Protein AF-A0A8T0ANZ4-F1 (afdb_monomer_lite)

Secondary structure (DSSP, 8-state):
-PPPHHHH---SS--HHHHHHHHHHHHHHHHHHHHHHHHHHHHHHHHHHHHHTTS-SSSHHHHHHHHHHHHHHHHGGGS-HHHHHHHHHHHHHHHT-----------------------------------------------PPPPP---PPPPPP-PPPP-

Structure (mmCIF, N/CA/C/O backbone):
data_AF-A0A8T0ANZ4-F1
#
_entry.id   AF-A0A8T0ANZ4-F1
#
loop_
_atom_site.group_PDB
_atom_site.id
_atom_site.type_symbol
_atom_site.label_atom_id
_atom_site.label_alt_id
_atom_site.label_comp_id
_atom_site.label_asym_id
_atom_site.label_entity_id
_atom_site.label_seq_id
_atom_site.pdbx_PDB_ins_code
_atom_site.Cartn_x
_atom_site.Cartn_y
_atom_site.Cartn_z
_atom_site.occupancy
_atom_site.B_iso_or_equiv
_atom_site.auth_seq_id
_atom_site.auth_comp_id
_atom_site.auth_asym_id
_atom_site.auth_atom_id
_atom_site.pdbx_PDB_model_num
ATOM 1 N N . MET A 1 1 ? -21.384 3.398 6.173 1.00 37.72 1 MET A N 1
ATOM 2 C CA . MET A 1 1 ? -20.798 3.534 7.520 1.00 37.72 1 MET A CA 1
ATOM 3 C C . MET A 1 1 ? -20.382 2.148 7.945 1.00 37.72 1 MET A C 1
ATOM 5 O O . MET A 1 1 ? -21.236 1.267 7.969 1.00 37.72 1 MET A O 1
ATOM 9 N N . GLU A 1 2 ? -19.093 1.937 8.172 1.00 50.81 2 GLU A N 1
ATOM 10 C CA . GLU A 1 2 ? -18.605 0.707 8.796 1.00 50.81 2 GLU A CA 1
ATOM 11 C C . GLU A 1 2 ? -19.000 0.753 10.274 1.00 50.81 2 GLU A C 1
ATOM 13 O O . GLU A 1 2 ? -18.859 1.796 10.911 1.00 50.81 2 GLU A O 1
ATOM 18 N N . LYS A 1 3 ? -19.574 -0.337 10.789 1.00 59.75 3 LYS A N 1
ATOM 19 C CA . LYS A 1 3 ? -19.969 -0.433 12.198 1.00 59.75 3 LYS A CA 1
ATOM 20 C C . LYS A 1 3 ? -18.746 -0.847 13.001 1.00 59.75 3 LYS A C 1
ATOM 22 O O . LYS A 1 3 ? -18.138 -1.867 12.678 1.00 59.75 3 LYS A O 1
ATOM 27 N N . ASN A 1 4 ? -18.405 -0.105 14.049 1.00 74.12 4 ASN A N 1
ATOM 28 C CA . ASN A 1 4 ? -17.348 -0.539 14.962 1.00 74.12 4 ASN A CA 1
ATOM 29 C C . ASN A 1 4 ? -17.764 -1.843 15.665 1.00 74.12 4 ASN A C 1
ATOM 31 O O . ASN A 1 4 ? -18.946 -2.047 15.947 1.00 74.12 4 ASN A O 1
ATOM 35 N N . LEU A 1 5 ? -16.811 -2.715 16.016 1.00 78.38 5 LEU A N 1
ATOM 36 C CA . LEU A 1 5 ? -17.111 -3.950 16.766 1.00 78.38 5 LEU A CA 1
ATOM 37 C C . LEU A 1 5 ? -17.864 -3.663 18.082 1.00 78.38 5 LEU A C 1
ATOM 39 O O . LEU A 1 5 ? -18.748 -4.426 18.467 1.00 78.38 5 LEU A O 1
ATOM 43 N N . SER A 1 6 ? -17.594 -2.514 18.708 1.00 82.50 6 SER A N 1
ATOM 44 C CA . SER A 1 6 ? -18.303 -2.001 19.888 1.00 82.50 6 SER A CA 1
ATOM 45 C C . SER A 1 6 ? -19.763 -1.588 19.652 1.00 82.50 6 SER A C 1
ATOM 47 O O . SER A 1 6 ? -20.531 -1.515 20.605 1.00 82.50 6 SER A O 1
ATOM 49 N N . GLU A 1 7 ? -20.179 -1.335 18.410 1.00 86.44 7 GLU A N 1
ATOM 50 C CA . GLU A 1 7 ? -21.578 -1.045 18.051 1.00 86.44 7 GLU A CA 1
ATOM 51 C C . GLU A 1 7 ? -22.372 -2.322 17.735 1.00 86.44 7 GLU A C 1
ATOM 53 O O . GLU A 1 7 ? -23.601 -2.351 17.876 1.00 86.44 7 GLU A O 1
ATOM 58 N N . VAL A 1 8 ? -21.670 -3.367 17.283 1.00 87.75 8 VAL A N 1
ATOM 59 C CA . VAL A 1 8 ? -22.238 -4.668 16.902 1.00 87.75 8 VAL A CA 1
ATOM 60 C C . VAL A 1 8 ? -22.427 -5.566 18.126 1.00 87.75 8 VAL A C 1
ATOM 62 O O . VAL A 1 8 ? -23.469 -6.205 18.258 1.00 87.75 8 VAL A O 1
ATOM 65 N N . ILE A 1 9 ? -21.449 -5.602 19.036 1.00 86.31 9 ILE A N 1
ATOM 66 C CA . ILE A 1 9 ? -21.475 -6.464 20.222 1.00 86.31 9 ILE A CA 1
ATOM 67 C C . ILE A 1 9 ? -22.239 -5.763 21.350 1.00 86.31 9 ILE A C 1
ATOM 69 O O . ILE A 1 9 ? -21.735 -4.837 21.980 1.00 86.31 9 ILE A O 1
ATOM 73 N N . LYS A 1 10 ? -23.457 -6.237 21.634 1.00 89.50 10 LYS A N 1
ATOM 74 C CA . LYS A 1 10 ? -24.305 -5.739 22.727 1.00 89.50 10 LYS A CA 1
ATOM 75 C C . LYS A 1 10 ? -24.510 -6.833 23.782 1.00 89.50 10 LYS A C 1
ATOM 77 O O . LYS A 1 10 ? -25.234 -7.788 23.505 1.00 89.50 10 LYS A O 1
ATOM 82 N N . PRO A 1 11 ? -23.889 -6.729 24.973 1.00 90.06 11 PRO A N 1
ATOM 83 C CA . PRO A 1 11 ? -24.121 -7.671 26.065 1.00 90.06 11 PRO A CA 1
ATOM 84 C C . PRO A 1 11 ? -25.585 -7.661 26.515 1.00 90.06 11 PRO A C 1
ATOM 86 O O . PRO A 1 11 ? -26.196 -6.597 26.591 1.00 90.06 11 PRO A O 1
ATOM 89 N N . ALA A 1 12 ? -26.118 -8.825 26.898 1.00 93.19 12 ALA A N 1
ATOM 90 C CA . ALA A 1 12 ? -27.456 -8.925 27.492 1.00 93.19 12 ALA A CA 1
ATOM 91 C C . ALA A 1 12 ? -27.574 -8.148 28.821 1.00 93.19 12 ALA A C 1
ATOM 93 O O . ALA A 1 12 ? -28.638 -7.629 29.144 1.00 93.19 12 ALA A O 1
ATOM 94 N N . LEU A 1 13 ? -26.466 -8.038 29.564 1.00 92.31 13 LEU A N 1
ATOM 95 C CA . LEU A 1 13 ? -26.329 -7.217 30.766 1.00 92.31 13 LEU A CA 1
ATOM 96 C C . LEU A 1 13 ? -25.147 -6.247 30.579 1.00 92.31 13 LEU A C 1
ATOM 98 O O . LEU A 1 13 ? -24.001 -6.618 30.853 1.00 92.31 13 LEU A O 1
ATOM 102 N N . PRO A 1 14 ? -25.380 -5.026 30.062 1.00 89.81 14 PRO A N 1
ATOM 103 C CA . PRO A 1 14 ? -24.318 -4.045 29.884 1.00 89.81 14 PRO A CA 1
ATOM 104 C C . PRO A 1 14 ? -23.814 -3.552 31.245 1.00 89.81 14 PRO A C 1
ATOM 106 O O . PRO A 1 14 ? -24.591 -3.131 32.098 1.00 89.81 14 PRO A O 1
ATOM 109 N N . ASN A 1 15 ? -22.496 -3.571 31.434 1.00 95.19 15 ASN A N 1
ATOM 110 C CA . ASN A 1 15 ? -21.827 -2.946 32.573 1.00 95.19 15 ASN A CA 1
ATOM 111 C C . ASN A 1 15 ? -20.559 -2.204 32.093 1.00 95.19 15 ASN A C 1
ATOM 113 O O . ASN A 1 15 ? -20.014 -2.569 31.043 1.00 95.19 15 ASN A O 1
ATOM 117 N N . PRO A 1 16 ? -20.068 -1.190 32.836 1.00 94.06 16 PRO A N 1
ATOM 118 C CA . PRO A 1 16 ? -18.950 -0.355 32.388 1.00 94.06 16 PRO A CA 1
ATOM 119 C C . PRO A 1 16 ? -17.658 -1.137 32.117 1.00 94.06 16 PRO A C 1
ATOM 121 O O . PRO A 1 16 ? -16.953 -0.844 31.154 1.00 94.06 16 PRO A O 1
ATOM 124 N N . THR A 1 17 ? -17.366 -2.167 32.917 1.00 94.25 17 THR A N 1
ATOM 125 C CA . THR A 1 17 ? -16.165 -3.003 32.767 1.00 94.25 17 THR A CA 1
ATOM 126 C C . THR A 1 17 ? -16.208 -3.811 31.470 1.00 94.25 17 THR A C 1
ATOM 128 O O . THR A 1 17 ? -15.255 -3.793 30.693 1.00 94.25 17 THR A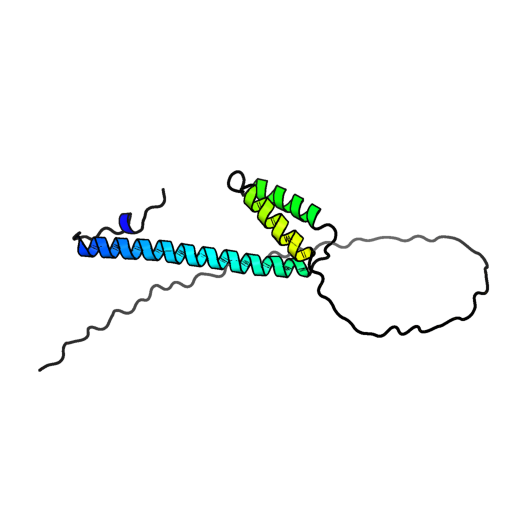 O 1
ATOM 131 N N . THR A 1 18 ? -17.330 -4.477 31.182 1.00 92.31 18 THR A N 1
ATOM 132 C CA . THR A 1 18 ? -17.528 -5.221 29.930 1.00 92.31 18 THR A CA 1
ATOM 133 C C . THR A 1 18 ? -17.523 -4.293 28.716 1.00 92.31 18 THR A C 1
ATOM 135 O O . THR A 1 18 ? -16.954 -4.655 27.688 1.00 92.31 18 THR A O 1
ATOM 138 N N . GLN A 1 19 ? -18.080 -3.082 28.824 1.00 91.88 19 GLN A N 1
ATOM 139 C CA . GLN A 1 19 ? -18.010 -2.097 27.743 1.00 91.88 19 GLN A CA 1
ATOM 140 C C . GLN A 1 19 ? -16.563 -1.654 27.465 1.00 91.88 19 GLN A C 1
ATOM 142 O O . GLN A 1 19 ? -16.137 -1.670 26.311 1.00 91.88 19 GLN A O 1
ATOM 147 N N . ALA A 1 20 ? -15.776 -1.351 28.503 1.00 91.69 20 ALA A N 1
ATOM 148 C CA . ALA A 1 20 ? -14.363 -0.999 28.354 1.00 91.69 20 ALA A CA 1
ATOM 149 C C . ALA A 1 20 ? -13.533 -2.131 27.712 1.00 91.69 20 ALA A C 1
ATOM 151 O O . ALA A 1 20 ? -12.675 -1.864 26.869 1.00 91.69 20 ALA A O 1
ATOM 152 N N . LEU A 1 21 ? -13.820 -3.395 28.051 1.00 92.06 21 LEU A N 1
ATOM 153 C CA . LEU A 1 21 ? -13.194 -4.565 27.420 1.00 92.06 21 LEU A CA 1
ATOM 154 C C . LEU A 1 21 ? -13.551 -4.685 25.928 1.00 92.06 21 LEU A C 1
ATOM 156 O O . LEU A 1 21 ? -12.662 -4.916 25.108 1.00 92.06 21 LEU A O 1
ATOM 160 N N . ILE A 1 22 ? -14.822 -4.485 25.564 1.00 91.38 22 ILE A N 1
ATOM 161 C CA . ILE A 1 22 ? -15.282 -4.499 24.165 1.00 91.38 22 ILE A CA 1
ATOM 162 C C . ILE A 1 22 ? -14.617 -3.371 23.362 1.00 91.38 22 ILE A C 1
ATOM 164 O O . ILE A 1 22 ? -14.119 -3.608 22.263 1.00 91.38 22 ILE A O 1
ATOM 168 N N . GLU A 1 23 ? -14.550 -2.156 23.909 1.00 90.06 23 GLU A N 1
ATOM 169 C CA . GLU A 1 23 ? -13.875 -1.027 23.261 1.00 90.06 23 GLU A CA 1
ATOM 170 C C . GLU A 1 23 ? -12.364 -1.247 23.110 1.00 90.06 23 GLU A C 1
ATOM 172 O O . GLU A 1 23 ? -11.795 -0.903 22.073 1.00 90.06 23 GLU A O 1
ATOM 177 N N . GLY A 1 24 ? -11.707 -1.825 24.120 1.00 90.25 24 GLY A N 1
ATOM 178 C CA . GLY A 1 24 ? -10.291 -2.189 24.062 1.00 90.25 24 GLY A CA 1
ATOM 179 C C . GLY A 1 24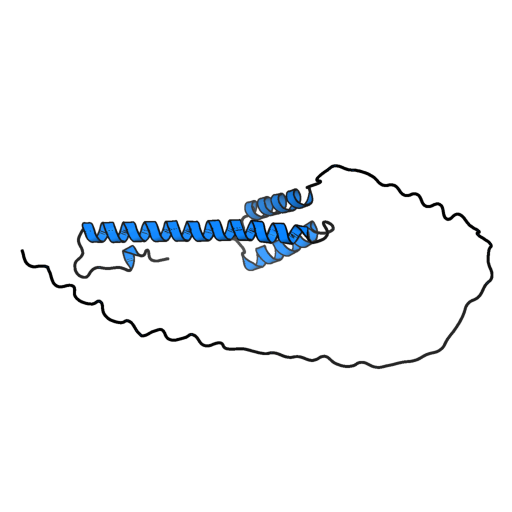 ? -10.007 -3.237 22.985 1.00 90.25 24 GLY A C 1
ATOM 180 O O . GLY A 1 24 ? -9.077 -3.073 22.194 1.00 90.25 24 GLY A O 1
ATOM 181 N N . ASN A 1 25 ? -10.851 -4.270 22.894 1.00 91.56 25 ASN A N 1
ATOM 182 C CA . ASN A 1 25 ? -10.765 -5.289 21.851 1.00 91.56 25 ASN A CA 1
ATOM 183 C C . ASN A 1 25 ? -10.987 -4.689 20.451 1.00 91.56 25 ASN A C 1
ATOM 185 O O . ASN A 1 25 ? -10.165 -4.906 19.564 1.00 91.56 25 ASN A O 1
ATOM 189 N N . ALA A 1 26 ? -12.019 -3.856 20.275 1.00 91.00 26 ALA A N 1
ATOM 190 C CA . ALA A 1 26 ? -12.309 -3.184 19.008 1.00 91.00 26 ALA A CA 1
ATOM 191 C C . ALA A 1 26 ? -11.141 -2.298 18.529 1.00 91.00 26 ALA A C 1
ATOM 193 O O . ALA A 1 26 ? -10.774 -2.337 17.353 1.00 91.00 26 ALA A O 1
ATOM 194 N N . LYS A 1 27 ? -10.515 -1.539 19.443 1.00 89.94 27 LYS A N 1
ATOM 195 C CA . LYS A 1 27 ? -9.329 -0.711 19.156 1.00 89.94 27 LYS A CA 1
ATOM 196 C C . LYS A 1 27 ? -8.116 -1.561 18.769 1.00 89.94 27 LYS A C 1
ATOM 198 O O . LYS A 1 27 ? -7.436 -1.227 17.801 1.00 89.94 27 LYS A O 1
ATOM 203 N N . ASN A 1 28 ? -7.866 -2.665 19.479 1.00 93.00 28 ASN A N 1
ATOM 204 C CA . ASN A 1 28 ? -6.789 -3.601 19.144 1.00 93.00 28 ASN A CA 1
ATOM 205 C C . ASN A 1 28 ? -7.019 -4.238 17.763 1.00 93.00 28 ASN A C 1
ATOM 207 O O . ASN A 1 28 ? -6.127 -4.199 16.922 1.00 93.00 28 ASN A O 1
ATOM 211 N N . TRP A 1 29 ? -8.227 -4.735 17.484 1.00 92.19 29 TRP A N 1
ATOM 212 C CA . TRP A 1 29 ? -8.573 -5.310 16.183 1.00 92.19 29 TRP A CA 1
ATOM 213 C C . TRP A 1 29 ? -8.348 -4.320 15.032 1.00 92.19 29 TRP A C 1
ATOM 215 O O . TRP A 1 29 ? -7.710 -4.671 14.039 1.00 92.19 29 TRP A O 1
ATOM 225 N N . ALA A 1 30 ? -8.797 -3.069 15.181 1.00 89.44 30 ALA A N 1
ATOM 226 C CA . ALA A 1 30 ? -8.597 -2.031 14.171 1.00 89.44 30 ALA A CA 1
ATOM 227 C C . ALA A 1 30 ? -7.106 -1.706 13.957 1.00 89.44 30 ALA A C 1
ATOM 229 O O . ALA A 1 30 ? -6.651 -1.622 12.815 1.00 89.44 30 ALA A O 1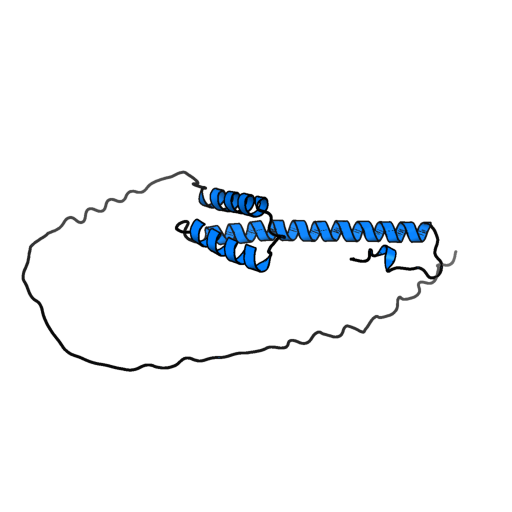
ATOM 230 N N . TYR A 1 31 ? -6.331 -1.575 15.041 1.00 92.75 31 TYR A N 1
ATOM 231 C CA . TYR A 1 31 ? -4.885 -1.344 14.982 1.00 92.75 31 TYR A CA 1
ATOM 232 C C . TYR A 1 31 ? -4.143 -2.502 14.302 1.00 92.75 31 TYR A C 1
ATOM 234 O O . TYR A 1 31 ? -3.399 -2.286 13.347 1.00 92.75 31 TYR A O 1
ATOM 242 N N . THR A 1 32 ? -4.381 -3.732 14.756 1.00 94.75 32 THR A N 1
ATOM 243 C CA . THR A 1 32 ? -3.714 -4.940 14.259 1.00 94.75 32 THR A CA 1
ATOM 244 C C . THR A 1 32 ? -4.053 -5.191 12.790 1.00 94.75 32 THR A C 1
ATOM 246 O O . THR A 1 32 ? -3.158 -5.470 11.998 1.00 94.75 32 THR A O 1
ATOM 249 N N . THR A 1 33 ? -5.310 -4.987 12.383 1.00 95.88 33 THR A N 1
ATOM 250 C CA . THR A 1 33 ? -5.723 -5.080 10.970 1.00 95.88 33 THR A CA 1
ATOM 251 C C . THR A 1 33 ? -5.024 -4.023 10.110 1.00 95.88 33 THR A C 1
ATOM 253 O O . THR A 1 33 ? -4.518 -4.340 9.035 1.00 95.88 33 THR A O 1
ATOM 256 N N . MET A 1 34 ? -4.931 -2.775 10.586 1.00 94.88 34 MET A N 1
ATOM 257 C CA . MET A 1 34 ? -4.216 -1.705 9.878 1.00 94.88 34 MET A CA 1
ATOM 258 C C . MET A 1 34 ? -2.715 -2.004 9.745 1.00 94.88 34 MET A C 1
ATOM 260 O O . MET A 1 34 ? -2.136 -1.747 8.692 1.00 94.88 34 MET A O 1
ATOM 264 N N . LEU A 1 35 ? -2.091 -2.568 10.784 1.00 96.56 35 LEU A N 1
ATOM 265 C CA . LEU A 1 35 ? -0.682 -2.963 10.771 1.00 96.56 35 LEU A CA 1
ATOM 266 C C . LEU A 1 35 ? -0.422 -4.108 9.781 1.00 96.56 35 LEU A C 1
ATOM 268 O O . LEU A 1 35 ? 0.504 -4.010 8.983 1.00 96.56 35 LEU A O 1
ATOM 272 N N . ILE A 1 36 ? -1.269 -5.144 9.773 1.00 97.44 36 ILE A N 1
ATOM 273 C CA . ILE A 1 36 ? -1.193 -6.251 8.804 1.00 97.44 36 ILE A CA 1
ATOM 274 C C . ILE A 1 36 ? -1.294 -5.716 7.371 1.00 97.44 36 ILE A C 1
ATOM 276 O O . ILE A 1 36 ? -0.460 -6.053 6.535 1.00 97.44 36 ILE A O 1
ATOM 280 N N . LEU A 1 37 ? -2.273 -4.847 7.092 1.00 97.38 37 LEU A N 1
ATOM 281 C CA . LEU A 1 37 ? -2.436 -4.241 5.768 1.00 97.38 37 LEU A CA 1
ATOM 282 C C . LEU A 1 37 ? -1.230 -3.377 5.377 1.00 97.38 37 LEU A C 1
ATOM 284 O O . LEU A 1 37 ? -0.772 -3.464 4.241 1.00 97.38 37 LEU A O 1
ATOM 288 N N . LYS A 1 38 ? -0.699 -2.564 6.300 1.00 96.88 38 LYS A N 1
ATOM 289 C CA . LYS A 1 38 ? 0.494 -1.740 6.055 1.00 96.88 38 LYS A CA 1
ATOM 290 C C . LYS A 1 38 ? 1.687 -2.611 5.664 1.00 96.88 38 LYS A C 1
ATOM 292 O O . LYS A 1 38 ? 2.254 -2.385 4.600 1.00 96.88 38 LYS A O 1
ATOM 297 N N . ASN A 1 39 ? 2.012 -3.605 6.491 1.00 97.38 39 ASN A N 1
ATOM 298 C CA . ASN A 1 39 ? 3.141 -4.502 6.263 1.00 97.38 39 ASN A CA 1
ATOM 299 C C . ASN A 1 39 ? 2.973 -5.243 4.929 1.00 97.38 39 ASN A C 1
ATOM 301 O O . ASN A 1 39 ? 3.857 -5.177 4.088 1.00 97.38 39 ASN A O 1
ATOM 305 N N . HIS A 1 40 ? 1.792 -5.818 4.670 1.00 97.50 40 HIS A N 1
ATOM 306 C CA . HIS A 1 40 ? 1.495 -6.502 3.410 1.00 97.50 40 HIS A CA 1
ATOM 307 C C . HIS A 1 40 ? 1.727 -5.618 2.173 1.00 97.50 40 HIS A C 1
ATOM 309 O O . HIS A 1 40 ? 2.325 -6.076 1.199 1.00 97.50 40 HIS A O 1
ATOM 315 N N . TYR A 1 41 ? 1.289 -4.353 2.190 1.00 95.81 41 TYR A N 1
ATOM 316 C CA . TYR A 1 41 ? 1.529 -3.441 1.067 1.00 95.81 41 TYR A CA 1
ATOM 317 C C . TYR A 1 41 ? 2.994 -2.995 0.956 1.00 95.81 41 TYR A C 1
ATOM 319 O O . TYR A 1 41 ? 3.455 -2.759 -0.159 1.00 95.81 41 TYR A O 1
ATOM 327 N N . GLU A 1 42 ? 3.725 -2.882 2.067 1.00 95.69 42 GLU A N 1
ATOM 328 C CA . GLU A 1 42 ? 5.163 -2.582 2.063 1.00 95.69 42 GLU A CA 1
ATOM 329 C C . GLU A 1 42 ? 5.970 -3.765 1.495 1.00 95.69 42 GLU A C 1
ATOM 331 O O . GLU A 1 42 ? 6.763 -3.563 0.574 1.00 95.69 42 GLU A O 1
ATOM 336 N N . ASP A 1 43 ? 5.688 -4.992 1.939 1.00 95.69 43 ASP A N 1
ATOM 337 C CA . ASP A 1 43 ? 6.306 -6.231 1.449 1.00 95.69 43 ASP A CA 1
ATOM 338 C C . ASP A 1 43 ? 6.016 -6.453 -0.047 1.00 95.69 43 ASP A C 1
ATOM 340 O O . ASP A 1 43 ? 6.937 -6.651 -0.842 1.00 95.69 43 ASP A O 1
ATOM 344 N N . THR A 1 44 ? 4.748 -6.320 -0.460 1.00 95.62 44 THR A N 1
ATOM 345 C CA . THR A 1 44 ? 4.329 -6.448 -1.871 1.00 95.62 44 THR A CA 1
ATOM 346 C C . THR A 1 44 ? 5.014 -5.403 -2.754 1.00 95.62 44 THR A C 1
ATOM 348 O O . THR A 1 44 ? 5.434 -5.699 -3.870 1.00 95.62 44 THR A O 1
ATOM 351 N N . LEU A 1 45 ? 5.166 -4.165 -2.268 1.00 92.81 45 LEU A N 1
ATOM 352 C CA . LEU A 1 45 ? 5.853 -3.105 -3.007 1.00 92.81 45 LEU A CA 1
ATOM 353 C C . LEU A 1 45 ? 7.343 -3.419 -3.190 1.00 92.81 45 LEU A C 1
ATOM 355 O O . LEU A 1 45 ? 7.878 -3.167 -4.269 1.00 92.81 45 LEU A O 1
ATOM 359 N N . VAL A 1 46 ? 8.013 -3.984 -2.180 1.00 91.94 46 VAL A N 1
ATOM 360 C CA . VAL A 1 46 ? 9.409 -4.440 -2.302 1.00 91.94 46 VAL A CA 1
ATOM 361 C C . VAL A 1 46 ? 9.523 -5.595 -3.299 1.00 91.94 46 VAL A C 1
ATOM 363 O O . VAL A 1 46 ? 10.419 -5.574 -4.146 1.00 91.94 46 VAL A O 1
ATOM 366 N N . GLU A 1 47 ? 8.609 -6.564 -3.246 1.00 93.69 47 GLU A N 1
ATOM 367 C CA . GLU A 1 47 ? 8.577 -7.713 -4.154 1.00 93.69 47 GLU A CA 1
ATOM 368 C C . GLU A 1 47 ? 8.394 -7.276 -5.619 1.00 93.69 47 GLU A C 1
ATOM 370 O O . GLU A 1 47 ? 9.229 -7.585 -6.470 1.00 93.69 47 GLU A O 1
ATOM 375 N N . GLU A 1 48 ? 7.358 -6.487 -5.918 1.00 92.06 48 GLU A N 1
ATOM 376 C CA . GLU A 1 48 ? 7.058 -6.022 -7.279 1.00 92.06 48 GLU A CA 1
ATOM 377 C C . GLU A 1 48 ? 8.160 -5.118 -7.848 1.00 92.06 48 GLU A C 1
ATOM 379 O O . GLU A 1 48 ? 8.558 -5.261 -9.006 1.00 92.06 48 GLU A O 1
ATOM 384 N N . VAL A 1 49 ? 8.736 -4.230 -7.033 1.00 89.38 49 VAL A N 1
ATOM 385 C CA . VAL A 1 49 ? 9.872 -3.396 -7.456 1.00 89.38 49 VAL A CA 1
ATOM 386 C C . VAL A 1 49 ? 11.128 -4.233 -7.720 1.00 89.38 49 VAL A C 1
ATOM 388 O O . VAL A 1 49 ? 11.918 -3.874 -8.592 1.00 89.38 49 VAL A O 1
ATOM 391 N N . THR A 1 50 ? 11.305 -5.362 -7.030 1.00 88.69 50 THR A N 1
ATOM 392 C CA . THR A 1 50 ? 12.399 -6.311 -7.300 1.00 88.69 50 THR A CA 1
ATOM 393 C C . THR A 1 50 ? 12.139 -7.106 -8.585 1.00 88.69 50 THR A C 1
ATOM 395 O O . THR A 1 50 ? 13.044 -7.274 -9.402 1.00 88.69 50 THR A O 1
ATOM 398 N N . LYS A 1 51 ? 10.890 -7.515 -8.853 1.00 89.00 51 LYS A N 1
ATOM 399 C CA . LYS A 1 51 ? 10.502 -8.122 -10.141 1.00 89.00 51 LYS A CA 1
ATOM 400 C C . LYS A 1 51 ? 10.802 -7.186 -11.315 1.00 89.00 51 LYS A C 1
ATOM 402 O O . LYS A 1 51 ? 11.371 -7.639 -12.304 1.00 89.00 51 LYS A O 1
ATOM 407 N N . LEU A 1 52 ? 10.521 -5.884 -11.185 1.00 85.56 52 LEU A N 1
ATOM 408 C CA . LEU A 1 52 ? 10.814 -4.884 -12.224 1.00 85.56 52 LEU A CA 1
ATOM 409 C C . LEU A 1 52 ? 12.300 -4.821 -12.635 1.00 85.56 52 LEU A C 1
ATOM 411 O O . LEU A 1 52 ? 12.580 -4.518 -13.790 1.00 85.56 52 LEU A O 1
ATOM 415 N N . GLN A 1 53 ? 13.245 -5.172 -11.754 1.00 81.94 53 GLN A N 1
ATOM 416 C CA . GLN A 1 53 ? 14.684 -5.185 -12.075 1.00 81.94 53 GLN A CA 1
ATOM 417 C C . GLN A 1 53 ? 15.078 -6.235 -13.127 1.00 81.94 53 GLN A C 1
ATOM 419 O O . GLN A 1 53 ? 16.122 -6.103 -13.758 1.00 81.94 53 GLN A O 1
ATOM 424 N N . HIS A 1 54 ? 14.254 -7.267 -13.325 1.00 84.00 54 HIS A N 1
ATOM 425 C CA . HIS A 1 54 ? 14.511 -8.339 -14.292 1.00 84.00 54 HIS A CA 1
ATOM 426 C C . HIS A 1 54 ? 14.115 -7.951 -15.728 1.00 84.00 54 HIS A C 1
ATOM 428 O O . HIS A 1 54 ? 14.412 -8.683 -16.671 1.00 84.00 54 HIS A O 1
ATOM 434 N N . TYR A 1 55 ? 13.444 -6.809 -15.904 1.00 82.69 55 TYR A N 1
ATOM 435 C CA . TYR A 1 55 ? 13.004 -6.299 -17.200 1.00 82.69 55 TYR A CA 1
ATOM 436 C C . TYR A 1 55 ? 13.945 -5.191 -17.700 1.00 82.69 55 TYR A C 1
ATOM 438 O O . TYR A 1 55 ? 14.512 -4.446 -16.899 1.00 82.69 55 TYR A O 1
ATOM 446 N N . PRO A 1 56 ? 14.126 -5.044 -19.026 1.00 80.69 56 PRO A N 1
ATOM 447 C CA . PRO A 1 56 ? 15.049 -4.060 -19.577 1.00 80.69 56 PRO A CA 1
ATOM 448 C C . PRO A 1 56 ? 14.628 -2.625 -19.233 1.00 80.69 56 PRO A C 1
ATOM 450 O O . PRO A 1 56 ? 13.509 -2.205 -19.523 1.00 80.69 56 PRO A O 1
ATOM 453 N N . SER A 1 57 ? 15.570 -1.824 -18.730 1.00 77.38 57 SER A N 1
ATOM 454 C CA . SER A 1 57 ? 15.375 -0.419 -18.326 1.00 77.38 57 SER A CA 1
ATOM 455 C C . SER A 1 57 ? 15.030 0.557 -19.469 1.00 77.38 57 SER A C 1
ATOM 457 O O . SER A 1 57 ? 15.030 1.770 -19.263 1.00 77.38 57 SER A O 1
ATOM 459 N N . ARG A 1 58 ? 14.774 0.077 -20.692 1.00 81.81 58 ARG A N 1
ATOM 460 C CA . ARG A 1 58 ? 14.420 0.902 -21.857 1.00 81.81 58 ARG A CA 1
ATOM 461 C C . ARG A 1 58 ? 12.906 0.877 -22.058 1.00 81.81 58 ARG A C 1
ATOM 463 O O . ARG A 1 58 ? 12.330 -0.191 -22.210 1.00 81.81 58 ARG A O 1
ATOM 470 N N . GLY A 1 59 ? 12.279 2.051 -22.123 1.00 82.75 59 GLY A N 1
ATOM 471 C CA . GLY A 1 59 ? 10.831 2.174 -22.342 1.00 82.75 59 GLY A CA 1
ATOM 472 C C . GLY A 1 59 ? 9.972 2.058 -21.072 1.00 82.75 59 GLY A C 1
ATOM 473 O O . GLY A 1 59 ? 8.748 1.941 -21.151 1.00 82.75 59 GLY A O 1
ATOM 474 N N . TRP A 1 60 ? 10.591 2.044 -19.883 1.00 88.50 60 TRP A N 1
ATOM 475 C CA . TRP A 1 60 ? 9.861 1.852 -18.625 1.00 88.50 60 TRP A CA 1
ATOM 476 C C . TRP A 1 60 ? 8.925 3.028 -18.294 1.00 88.50 60 TRP A C 1
ATOM 478 O O . TRP A 1 60 ? 7.899 2.822 -17.648 1.00 88.50 60 TRP A O 1
ATOM 488 N N . GLU A 1 61 ? 9.248 4.246 -18.743 1.00 90.75 61 GLU A N 1
ATOM 489 C CA . GLU A 1 61 ? 8.479 5.467 -18.469 1.00 90.75 61 GLU A CA 1
ATOM 490 C C . GLU A 1 61 ? 7.173 5.482 -19.290 1.00 90.75 61 GLU A C 1
ATOM 492 O O . GLU A 1 61 ? 6.114 5.854 -18.788 1.00 90.75 61 GLU A O 1
ATOM 497 N N . GLU A 1 62 ? 7.192 4.968 -20.519 1.00 91.38 62 GLU A N 1
ATOM 498 C CA . GLU A 1 62 ? 6.025 4.746 -21.377 1.00 91.38 62 GLU A CA 1
ATOM 499 C C . GLU A 1 62 ? 5.105 3.646 -20.816 1.00 91.38 62 GLU A C 1
ATOM 501 O O . GLU A 1 62 ? 3.879 3.820 -20.743 1.00 91.38 62 GLU A O 1
ATOM 506 N N . CYS A 1 63 ? 5.689 2.545 -20.332 1.00 91.38 63 CYS A N 1
ATOM 507 C CA . CYS A 1 63 ? 4.965 1.498 -19.606 1.00 91.38 63 CYS A CA 1
ATOM 508 C C . CYS A 1 63 ? 4.328 2.042 -18.316 1.00 91.38 63 CYS A C 1
ATOM 510 O O . CYS A 1 63 ? 3.146 1.803 -18.061 1.00 91.38 63 CYS A O 1
ATOM 512 N N . PHE A 1 64 ? 5.066 2.841 -17.538 1.00 93.44 64 PHE A N 1
ATOM 513 C CA . PHE A 1 64 ? 4.565 3.494 -16.328 1.00 93.44 64 PHE A CA 1
ATOM 514 C C . PHE A 1 64 ? 3.409 4.454 -16.636 1.00 93.44 64 PHE A C 1
ATOM 516 O O . PHE A 1 64 ? 2.375 4.408 -15.971 1.00 93.44 64 PHE A O 1
ATOM 523 N N . ASN A 1 65 ? 3.524 5.277 -17.680 1.00 95.12 65 ASN A N 1
ATOM 524 C CA . ASN A 1 65 ? 2.448 6.171 -18.113 1.00 95.12 65 ASN A CA 1
ATOM 525 C C . ASN A 1 65 ? 1.178 5.399 -18.519 1.00 95.12 65 ASN A C 1
ATOM 527 O O . ASN A 1 65 ? 0.068 5.799 -18.155 1.00 95.12 65 ASN A O 1
ATOM 531 N N . THR A 1 66 ? 1.330 4.256 -19.193 1.00 95.56 66 THR A N 1
ATOM 532 C CA . THR A 1 66 ? 0.215 3.356 -19.538 1.00 95.56 66 THR A CA 1
ATOM 533 C C . THR A 1 66 ? -0.434 2.761 -18.283 1.00 95.56 66 THR A C 1
ATOM 535 O O . THR A 1 66 ? -1.655 2.839 -18.121 1.00 95.56 66 THR A O 1
ATOM 538 N N . ALA A 1 67 ? 0.368 2.267 -17.335 1.00 94.44 67 ALA A N 1
ATOM 539 C CA . ALA A 1 67 ? -0.115 1.771 -16.047 1.00 94.44 67 ALA A CA 1
ATOM 540 C C . ALA A 1 67 ? -0.837 2.865 -15.236 1.00 94.44 67 ALA A C 1
ATOM 542 O O . ALA A 1 67 ? -1.885 2.611 -14.643 1.00 94.44 67 ALA A O 1
ATOM 543 N N . VAL A 1 68 ? -0.350 4.111 -15.266 1.00 96.12 68 VAL A N 1
ATOM 544 C CA . VAL A 1 68 ? -1.005 5.268 -14.632 1.00 96.12 68 VAL A CA 1
ATOM 545 C C . VAL A 1 68 ? -2.357 5.584 -15.277 1.00 96.12 68 VAL A C 1
ATOM 547 O O . VAL A 1 68 ? -3.287 5.957 -14.560 1.00 96.12 68 VAL A O 1
ATOM 550 N N . LEU A 1 69 ? -2.518 5.427 -16.595 1.00 95.94 69 LEU A N 1
ATOM 551 C CA . LEU A 1 69 ? -3.821 5.583 -17.256 1.00 95.94 69 LEU A CA 1
ATOM 552 C C . LEU A 1 69 ? -4.815 4.502 -16.807 1.00 95.94 69 LEU A C 1
ATOM 554 O O . LEU A 1 69 ? -5.962 4.826 -16.484 1.00 95.94 69 LEU A O 1
ATOM 558 N N . TRP A 1 70 ? -4.381 3.243 -16.709 1.00 96.38 70 TRP A N 1
ATOM 559 C CA . TRP A 1 70 ? -5.208 2.150 -16.184 1.00 96.38 70 TRP A CA 1
ATOM 560 C C . TRP A 1 70 ? -5.564 2.359 -14.706 1.00 96.38 70 TRP A C 1
ATOM 562 O O . TRP A 1 70 ? -6.737 2.274 -14.338 1.00 96.38 70 TRP A O 1
ATOM 572 N N . ALA A 1 71 ? -4.595 2.741 -13.872 1.00 95.12 71 ALA A N 1
ATOM 573 C CA . ALA A 1 71 ? -4.810 3.043 -12.460 1.00 95.12 71 ALA A CA 1
ATOM 574 C C . ALA A 1 71 ? -5.769 4.231 -12.267 1.00 95.12 71 ALA A C 1
ATOM 576 O O . ALA A 1 71 ? -6.675 4.162 -11.438 1.00 95.12 71 ALA A O 1
ATOM 577 N N . LYS A 1 72 ? -5.651 5.298 -13.073 1.00 95.00 72 LYS A N 1
ATOM 578 C CA . LYS A 1 72 ? -6.617 6.413 -13.087 1.00 95.00 72 LYS A CA 1
ATOM 579 C C . LYS A 1 72 ? -8.019 5.957 -13.494 1.00 95.00 72 LYS A C 1
ATOM 581 O O . LYS A 1 72 ? -8.987 6.449 -12.920 1.00 95.00 72 LYS A O 1
ATOM 586 N N . ARG A 1 73 ? -8.149 5.021 -14.442 1.00 95.19 73 ARG A N 1
ATOM 587 C CA . ARG A 1 73 ? -9.448 4.476 -14.873 1.00 95.19 73 ARG A CA 1
ATOM 588 C C . ARG A 1 73 ? -10.096 3.582 -13.808 1.00 95.19 73 ARG A C 1
ATOM 590 O O . ARG A 1 73 ? -11.304 3.677 -13.623 1.00 95.19 73 ARG A O 1
ATOM 597 N N . GLY A 1 74 ? -9.320 2.746 -13.114 1.00 93.62 74 GLY A N 1
ATOM 598 C CA . GLY A 1 74 ? -9.831 1.820 -12.093 1.00 93.62 74 GLY A CA 1
ATOM 599 C C . GLY A 1 74 ? -10.028 2.443 -10.705 1.00 93.62 74 GLY A C 1
ATOM 600 O O . GLY A 1 74 ? -11.062 2.252 -10.074 1.00 93.62 74 GLY A O 1
ATOM 601 N N . ILE A 1 75 ? -9.048 3.213 -10.223 1.00 90.69 75 ILE A N 1
ATOM 602 C CA . ILE A 1 75 ? -9.024 3.783 -8.861 1.00 90.69 75 ILE A CA 1
ATOM 603 C C . ILE A 1 75 ? -9.662 5.188 -8.828 1.00 90.69 75 ILE A C 1
ATOM 605 O O . ILE A 1 75 ? -10.166 5.639 -7.791 1.00 90.69 75 ILE A O 1
ATOM 609 N N . GLY A 1 76 ? -9.675 5.894 -9.964 1.00 91.44 76 GLY A N 1
ATOM 610 C CA . GLY A 1 76 ? -10.325 7.195 -10.110 1.00 91.44 76 GLY A CA 1
ATOM 611 C C . GLY A 1 76 ? -9.800 8.240 -9.125 1.00 91.44 76 GLY A C 1
ATOM 612 O O . GLY A 1 76 ? -8.600 8.359 -8.882 1.00 91.44 76 GLY A O 1
ATOM 613 N N . LYS A 1 77 ? -10.724 8.990 -8.511 1.00 89.75 77 LYS A N 1
ATOM 614 C CA . LYS A 1 77 ? -10.426 10.093 -7.576 1.00 89.75 77 LYS A CA 1
ATOM 615 C C . LYS A 1 77 ? -9.662 9.668 -6.309 1.00 89.75 77 LYS A C 1
ATOM 617 O O . LYS A 1 77 ? -9.145 10.533 -5.610 1.00 89.75 77 LYS A O 1
ATOM 622 N N . ARG A 1 78 ? -9.591 8.366 -5.994 1.00 92.12 78 ARG A N 1
ATOM 623 C CA . ARG A 1 78 ? -8.828 7.846 -4.843 1.00 92.12 78 ARG A CA 1
ATOM 624 C C . ARG A 1 78 ? -7.319 7.795 -5.118 1.00 92.12 78 ARG A C 1
ATOM 626 O O . ARG A 1 78 ? -6.537 7.784 -4.168 1.00 92.12 78 ARG A O 1
ATOM 633 N N . LEU A 1 79 ? -6.901 7.794 -6.387 1.00 94.06 79 LEU A N 1
ATOM 634 C CA . LEU A 1 79 ? -5.492 7.794 -6.770 1.00 94.06 79 LEU A CA 1
ATOM 635 C C . LEU A 1 79 ? -4.918 9.207 -6.626 1.00 94.06 79 LEU A C 1
ATOM 637 O O . LEU A 1 79 ? -5.163 10.091 -7.447 1.00 94.06 79 LEU A O 1
ATOM 641 N N . ARG A 1 80 ? -4.152 9.430 -5.556 1.00 95.69 80 ARG A N 1
ATOM 642 C CA . ARG A 1 80 ? -3.540 10.732 -5.269 1.00 95.69 80 ARG A CA 1
ATOM 643 C C . ARG A 1 80 ? -2.371 11.000 -6.217 1.00 95.69 80 ARG A C 1
ATOM 645 O O . ARG A 1 80 ? -1.522 10.136 -6.413 1.00 95.69 80 ARG A O 1
ATOM 652 N N . TYR A 1 81 ? -2.275 12.231 -6.726 1.00 94.69 81 TYR A N 1
ATOM 653 C CA . TYR A 1 81 ? -1.151 12.667 -7.568 1.00 94.69 81 TYR A CA 1
ATOM 654 C C . TYR A 1 81 ? 0.207 12.433 -6.891 1.00 94.69 81 TYR A C 1
ATOM 656 O O . TYR A 1 81 ? 1.122 11.916 -7.524 1.00 94.69 81 TYR A O 1
ATOM 664 N N . LYS A 1 82 ? 0.306 12.718 -5.583 1.00 95.88 82 LYS A N 1
ATOM 665 C CA . LYS A 1 82 ? 1.505 12.423 -4.788 1.00 95.88 82 LYS A CA 1
ATOM 666 C C . LYS A 1 82 ? 1.907 10.945 -4.869 1.00 95.88 82 LYS A C 1
ATOM 668 O O . LYS A 1 82 ? 3.065 10.672 -5.128 1.00 95.88 82 LYS A O 1
ATOM 673 N N . SER A 1 83 ? 0.968 10.004 -4.753 1.00 94.88 83 SER A N 1
ATOM 674 C CA . SER A 1 83 ? 1.273 8.569 -4.854 1.00 94.88 83 SER A CA 1
ATOM 675 C C . SER A 1 83 ? 1.811 8.170 -6.233 1.00 94.88 83 SER A C 1
ATOM 677 O O . SER A 1 83 ? 2.671 7.302 -6.313 1.00 94.88 83 SER A O 1
ATOM 679 N N . ILE A 1 84 ? 1.358 8.826 -7.310 1.00 95.75 84 ILE A N 1
ATOM 680 C CA . ILE A 1 84 ? 1.918 8.625 -8.658 1.00 95.75 84 ILE A CA 1
ATOM 681 C C . ILE A 1 84 ? 3.361 9.149 -8.721 1.00 95.75 84 ILE A C 1
ATOM 683 O O . ILE A 1 84 ? 4.226 8.469 -9.258 1.00 95.75 84 ILE A O 1
ATOM 687 N N . GLN A 1 85 ? 3.633 10.334 -8.165 1.00 96.44 85 GLN A N 1
ATOM 688 C CA . GLN A 1 85 ? 4.979 10.927 -8.146 1.00 96.44 85 GLN A CA 1
ATOM 689 C C . GLN A 1 85 ? 5.960 10.138 -7.268 1.00 96.44 85 GLN A C 1
ATOM 691 O O . GLN A 1 85 ? 7.095 9.896 -7.676 1.00 96.44 85 GLN A O 1
ATOM 696 N N . ASP A 1 86 ? 5.511 9.688 -6.096 1.00 94.69 86 ASP A N 1
ATOM 697 C CA . ASP A 1 86 ? 6.296 8.858 -5.182 1.00 94.69 86 ASP A CA 1
ATOM 698 C C . ASP A 1 86 ? 6.653 7.516 -5.858 1.00 94.69 86 ASP A C 1
ATOM 700 O O . ASP A 1 86 ? 7.820 7.128 -5.872 1.00 94.69 86 ASP A O 1
ATOM 704 N N . ALA A 1 87 ? 5.688 6.856 -6.518 1.00 93.69 87 ALA A N 1
ATOM 705 C CA . ALA A 1 87 ? 5.925 5.624 -7.280 1.00 93.69 87 ALA A CA 1
ATOM 706 C C . ALA A 1 87 ? 6.843 5.839 -8.498 1.00 93.69 87 ALA A C 1
ATOM 708 O O . ALA A 1 87 ? 7.736 5.031 -8.749 1.00 93.69 87 ALA A O 1
ATOM 709 N N . HIS A 1 88 ? 6.669 6.943 -9.231 1.00 93.94 88 HIS A N 1
ATOM 710 C CA . HIS A 1 88 ? 7.542 7.303 -10.349 1.00 93.94 88 HIS A CA 1
ATOM 711 C C . HIS A 1 88 ? 8.991 7.499 -9.887 1.00 93.94 88 HIS A C 1
ATOM 713 O O . HIS A 1 88 ? 9.921 7.071 -10.569 1.00 93.94 88 HIS A O 1
ATOM 719 N N . THR A 1 89 ? 9.185 8.158 -8.743 1.00 93.44 89 THR A N 1
ATOM 720 C CA . THR A 1 89 ? 10.510 8.406 -8.161 1.00 93.44 89 THR A CA 1
ATOM 721 C C . THR A 1 89 ? 11.139 7.091 -7.715 1.00 93.44 89 THR A C 1
ATOM 723 O O . THR A 1 89 ? 12.233 6.769 -8.156 1.00 93.44 89 THR A O 1
ATOM 726 N N . LEU A 1 90 ? 10.396 6.263 -6.974 1.00 91.69 90 LEU A N 1
ATOM 727 C CA . LEU A 1 90 ? 10.838 4.942 -6.527 1.00 91.69 90 LEU A CA 1
ATOM 728 C C . LEU A 1 90 ? 11.311 4.045 -7.684 1.00 91.69 90 LEU A C 1
ATOM 730 O O . LEU A 1 90 ? 12.394 3.469 -7.615 1.00 91.69 90 LEU A O 1
ATOM 734 N N . ILE A 1 91 ? 10.518 3.935 -8.755 1.00 91.00 91 ILE A N 1
ATOM 735 C CA . ILE A 1 91 ? 10.861 3.105 -9.920 1.00 91.00 91 ILE A CA 1
ATOM 736 C C . ILE A 1 91 ? 12.051 3.714 -10.682 1.00 91.00 91 ILE A C 1
ATOM 738 O O . ILE A 1 91 ? 12.980 2.994 -11.049 1.00 91.00 91 ILE A O 1
ATOM 742 N N . ARG A 1 92 ? 12.078 5.043 -10.859 1.00 89.38 92 ARG A N 1
ATOM 743 C CA . ARG A 1 92 ? 13.200 5.762 -11.486 1.00 89.38 92 ARG A CA 1
ATOM 744 C C . ARG A 1 92 ? 14.508 5.525 -10.739 1.00 89.38 92 ARG A C 1
ATOM 746 O O . ARG A 1 92 ? 15.514 5.253 -11.383 1.00 89.38 92 ARG A O 1
ATOM 753 N N . ASP A 1 93 ? 14.498 5.628 -9.417 1.00 87.88 93 ASP A N 1
ATOM 754 C CA . ASP A 1 93 ? 15.691 5.479 -8.584 1.00 87.88 93 ASP A CA 1
ATOM 755 C C . ASP A 1 93 ? 16.209 4.036 -8.622 1.00 87.88 93 ASP A C 1
ATOM 757 O O . ASP A 1 93 ? 17.414 3.815 -8.691 1.00 87.88 93 ASP A O 1
ATOM 761 N N . LYS A 1 94 ? 15.307 3.050 -8.699 1.00 80.81 94 LYS A N 1
ATOM 762 C CA . LYS A 1 94 ? 15.650 1.627 -8.852 1.00 80.81 94 LYS A CA 1
ATOM 763 C C . LYS A 1 94 ? 16.258 1.294 -10.218 1.00 80.81 94 LYS A C 1
ATOM 765 O O . LYS A 1 94 ? 17.188 0.495 -10.263 1.00 80.81 94 LYS A O 1
ATOM 770 N N . TYR A 1 95 ? 15.818 1.945 -11.298 1.00 77.94 95 TYR A N 1
ATOM 771 C CA . TYR A 1 95 ? 16.491 1.880 -12.607 1.00 77.94 95 TYR A CA 1
ATOM 772 C C . TYR A 1 95 ? 17.763 2.749 -12.694 1.00 77.94 95 TYR A C 1
ATOM 774 O O . TYR A 1 95 ? 18.515 2.633 -13.660 1.00 77.94 95 TYR A O 1
ATOM 782 N N . LYS A 1 96 ? 18.031 3.608 -11.700 1.00 70.31 96 LYS A N 1
ATOM 783 C CA . LYS A 1 96 ? 19.229 4.461 -11.592 1.00 70.31 96 LYS A CA 1
ATOM 784 C C . LYS A 1 96 ? 20.266 3.928 -10.593 1.00 70.31 96 LYS A C 1
ATOM 786 O O . LYS A 1 96 ? 21.031 4.709 -10.031 1.00 70.31 96 LYS A O 1
ATOM 791 N N . ILE A 1 97 ? 20.335 2.610 -10.402 1.00 54.84 97 ILE A N 1
ATOM 792 C CA . ILE A 1 97 ? 21.417 1.965 -9.648 1.00 54.84 97 ILE A CA 1
ATOM 793 C C . ILE A 1 97 ? 22.471 1.420 -10.625 1.00 54.84 97 ILE A C 1
ATOM 795 O O . ILE A 1 97 ? 22.254 0.370 -11.228 1.00 54.84 97 ILE A O 1
ATOM 799 N N . PRO A 1 98 ? 23.635 2.075 -10.756 1.00 60.97 98 PRO A N 1
ATOM 800 C CA . PRO A 1 98 ? 24.884 1.396 -11.059 1.00 60.97 98 PRO A CA 1
ATOM 801 C C . PRO A 1 98 ? 25.513 0.871 -9.756 1.00 60.97 98 PRO A C 1
ATOM 803 O O . PRO A 1 98 ? 25.616 1.607 -8.774 1.00 60.97 98 PRO A O 1
ATOM 806 N N . THR A 1 99 ? 25.996 -0.372 -9.756 1.00 40.72 99 THR A N 1
ATOM 807 C CA . THR A 1 99 ? 26.914 -0.893 -8.722 1.00 40.72 99 THR A CA 1
ATOM 808 C C . THR A 1 99 ? 28.268 -1.267 -9.340 1.00 40.72 99 THR A C 1
ATOM 810 O O . THR A 1 99 ? 28.266 -1.765 -10.466 1.00 40.72 99 THR A O 1
ATOM 813 N N . PRO A 1 100 ? 29.413 -1.007 -8.672 1.00 55.50 100 PRO A N 1
ATOM 814 C CA . PRO A 1 100 ? 30.700 -0.834 -9.360 1.00 55.50 100 PRO A CA 1
ATOM 815 C C . PRO A 1 100 ? 31.767 -1.901 -9.028 1.00 55.50 100 PRO A C 1
ATOM 817 O O . PRO A 1 100 ? 31.651 -2.601 -8.024 1.00 55.50 100 PRO A O 1
ATOM 820 N N . THR A 1 101 ? 32.890 -1.857 -9.773 1.00 44.03 101 THR A N 1
ATOM 821 C CA . THR A 1 101 ? 34.169 -2.611 -9.586 1.00 44.03 101 THR A CA 1
ATOM 822 C C . THR A 1 101 ? 34.105 -4.045 -10.153 1.00 44.03 101 THR A C 1
ATOM 824 O O . THR A 1 101 ? 33.353 -4.863 -9.639 1.00 44.03 101 THR A O 1
ATOM 827 N N . ALA A 1 102 ? 34.644 -4.328 -11.351 1.00 49.66 102 ALA A N 1
ATOM 828 C CA . ALA A 1 102 ? 36.068 -4.552 -11.711 1.00 49.66 102 ALA A CA 1
ATOM 829 C C . ALA A 1 102 ? 36.618 -5.870 -11.100 1.00 49.66 102 ALA A C 1
ATOM 831 O O . ALA A 1 102 ? 36.305 -6.173 -9.955 1.00 49.66 102 ALA A O 1
ATOM 832 N N . ASP A 1 103 ? 37.334 -6.746 -11.817 1.00 45.25 103 ASP A N 1
ATOM 833 C CA . ASP A 1 103 ? 38.343 -6.519 -12.870 1.00 45.25 103 ASP A CA 1
ATOM 834 C C . ASP A 1 103 ? 38.323 -7.556 -14.030 1.00 45.25 103 ASP A C 1
ATOM 836 O O . ASP A 1 103 ? 37.855 -8.672 -13.836 1.00 45.25 103 ASP A O 1
ATOM 840 N N . VAL A 1 104 ? 38.868 -7.151 -15.197 1.00 50.53 104 VAL A N 1
ATOM 841 C CA . VAL A 1 104 ? 39.747 -7.895 -16.156 1.00 50.53 104 VAL A CA 1
ATOM 842 C C . VAL A 1 104 ? 39.382 -9.376 -16.474 1.00 50.53 104 VAL A C 1
ATOM 844 O O . VAL A 1 104 ? 39.383 -10.228 -15.600 1.00 50.53 104 VAL A O 1
ATOM 847 N N . GLU A 1 105 ? 39.098 -9.784 -17.722 1.00 46.75 105 GLU A N 1
ATOM 848 C CA . GLU A 1 105 ? 40.031 -9.725 -18.865 1.00 46.75 105 GLU A CA 1
ATOM 849 C C . GLU A 1 105 ? 39.471 -9.186 -20.194 1.00 46.75 105 GLU A C 1
ATOM 851 O O . GLU A 1 105 ? 38.454 -9.627 -20.730 1.00 46.75 105 GLU A O 1
ATOM 856 N N . GLU A 1 106 ? 40.272 -8.303 -20.789 1.00 51.78 106 GLU A N 1
ATOM 857 C CA . GLU A 1 106 ? 40.368 -8.083 -22.229 1.00 51.78 106 GLU A CA 1
ATOM 858 C C . GLU A 1 106 ? 41.172 -9.240 -22.852 1.00 51.78 106 GLU A C 1
ATOM 860 O O . GLU A 1 106 ? 42.401 -9.226 -22.813 1.00 51.78 106 GLU A O 1
ATOM 865 N N . VAL A 1 107 ? 40.505 -10.225 -23.465 1.00 44.47 107 VAL A N 1
ATOM 866 C CA . VAL A 1 107 ? 41.164 -11.113 -24.441 1.00 44.47 107 VAL A CA 1
ATOM 867 C C . VAL A 1 107 ? 40.845 -10.617 -25.845 1.00 44.47 107 VAL A C 1
ATOM 869 O O . VAL A 1 107 ? 39.846 -10.973 -26.468 1.00 44.47 107 VAL A O 1
ATOM 872 N N . ARG A 1 108 ? 41.743 -9.765 -26.336 1.00 48.00 108 ARG A N 1
ATOM 873 C CA . ARG A 1 108 ? 41.920 -9.464 -27.756 1.00 48.00 108 ARG A CA 1
ATOM 874 C C . ARG A 1 108 ? 42.463 -10.717 -28.445 1.00 48.00 108 ARG A C 1
ATOM 876 O O . ARG A 1 108 ? 43.665 -10.963 -28.397 1.00 48.00 108 ARG A O 1
ATOM 883 N N . GLU A 1 109 ? 41.600 -11.486 -29.103 1.00 44.44 109 GLU A N 1
ATOM 884 C CA . GLU A 1 109 ? 42.047 -12.502 -30.059 1.00 44.44 109 GLU A CA 1
ATOM 885 C C . GLU A 1 109 ? 42.017 -11.919 -31.478 1.00 44.44 109 GLU A C 1
ATOM 887 O O . GLU A 1 109 ? 40.964 -11.700 -32.081 1.00 44.44 109 GLU A O 1
ATOM 892 N N . GLU A 1 110 ? 43.205 -11.607 -31.997 1.00 47.09 110 GLU A N 1
ATOM 893 C CA . GLU A 1 110 ? 43.394 -11.168 -33.376 1.00 47.09 110 GLU A CA 1
ATOM 894 C C . GLU A 1 110 ? 43.305 -12.367 -34.322 1.00 47.09 110 GLU A C 1
ATOM 896 O O . GLU A 1 110 ? 44.268 -13.110 -34.494 1.00 47.09 110 GLU A O 1
ATOM 901 N N . ALA A 1 111 ? 42.165 -12.521 -34.993 1.00 43.03 111 ALA A N 1
ATOM 902 C CA . ALA A 1 111 ? 42.029 -13.396 -36.155 1.00 43.03 111 ALA A CA 1
ATOM 903 C C . ALA A 1 111 ? 42.018 -12.563 -37.449 1.00 43.03 111 ALA A C 1
ATOM 905 O O . ALA A 1 111 ? 41.042 -12.531 -38.199 1.00 43.03 111 ALA A O 1
ATOM 906 N N . GLU A 1 112 ? 43.119 -11.855 -37.708 1.00 42.75 112 GLU A N 1
ATOM 907 C CA . GLU A 1 112 ? 43.354 -11.218 -39.003 1.00 42.75 112 GLU A CA 1
ATOM 908 C C . GLU A 1 112 ? 43.743 -12.295 -40.030 1.00 42.75 112 GLU A C 1
ATOM 910 O O . GLU A 1 112 ? 44.852 -12.823 -40.006 1.00 42.75 112 GLU A O 1
ATOM 915 N N . THR A 1 113 ? 42.847 -12.646 -40.959 1.00 34.22 113 THR A N 1
ATOM 916 C CA . THR A 1 113 ? 43.258 -13.268 -42.233 1.00 34.22 113 THR A CA 1
ATOM 917 C C . THR A 1 113 ? 42.258 -13.035 -43.371 1.00 34.22 113 THR A C 1
ATOM 919 O O . THR A 1 113 ? 41.137 -13.527 -43.367 1.00 34.22 113 THR A O 1
ATOM 922 N N . GLN A 1 114 ? 42.754 -12.349 -44.405 1.00 38.12 114 GLN A N 1
ATOM 923 C CA . GLN A 1 114 ? 42.365 -12.462 -45.820 1.00 38.12 114 GLN A CA 1
ATOM 924 C C . GLN A 1 114 ? 40.940 -12.062 -46.254 1.00 38.12 114 GLN A C 1
ATOM 926 O O . GLN A 1 114 ? 40.046 -12.875 -46.466 1.00 38.12 114 GLN A O 1
ATOM 931 N N . SER A 1 115 ? 40.829 -10.784 -46.626 1.00 35.72 115 SER A N 1
ATOM 932 C CA . SER A 1 115 ? 39.915 -10.320 -47.678 1.00 35.72 115 SER A CA 1
ATOM 933 C C . SER A 1 115 ? 40.465 -10.656 -49.076 1.00 35.72 115 SER A C 1
ATOM 935 O O . SER A 1 115 ? 41.562 -10.213 -49.418 1.00 35.72 115 SER A O 1
ATOM 937 N N . VAL A 1 116 ? 39.666 -11.316 -49.923 1.00 42.38 116 VAL A N 1
ATOM 938 C CA . VAL A 1 116 ? 39.823 -11.361 -51.395 1.00 42.38 116 VAL A CA 1
ATOM 939 C C . VAL A 1 116 ? 38.426 -11.189 -52.035 1.00 42.38 116 VAL A C 1
ATOM 941 O O . VAL A 1 116 ? 37.470 -11.758 -51.505 1.00 42.38 116 VAL A O 1
ATOM 944 N N . PRO A 1 117 ? 38.243 -10.386 -53.108 1.00 42.69 117 PRO A N 1
ATOM 945 C CA . PRO A 1 117 ? 36.916 -9.869 -53.463 1.00 42.69 117 PRO A CA 1
ATOM 946 C C . PRO A 1 117 ? 36.156 -10.609 -54.587 1.00 42.69 117 PRO A C 1
ATOM 948 O O . PRO A 1 117 ? 36.745 -11.126 -55.529 1.00 42.69 117 PRO A O 1
ATOM 951 N N . ALA A 1 118 ? 34.824 -10.479 -54.510 1.00 32.78 118 ALA A N 1
ATOM 952 C CA . ALA A 1 118 ? 33.838 -10.293 -55.591 1.00 32.78 118 ALA A CA 1
ATOM 953 C C . ALA A 1 118 ? 33.711 -11.286 -56.776 1.00 32.78 118 ALA A C 1
ATOM 955 O O . ALA A 1 118 ? 34.531 -11.306 -57.689 1.00 32.78 118 ALA A O 1
ATOM 956 N N . ALA A 1 119 ? 32.515 -11.890 -56.890 1.00 35.22 119 ALA A N 1
ATOM 957 C CA . ALA A 1 119 ? 31.783 -12.056 -58.158 1.00 35.22 119 ALA A CA 1
ATOM 958 C C . ALA A 1 119 ? 30.255 -12.188 -57.920 1.00 35.22 119 ALA A C 1
ATOM 960 O O . ALA A 1 119 ? 29.825 -12.618 -56.853 1.00 35.22 119 ALA A O 1
ATOM 961 N N . SER A 1 120 ? 29.448 -11.785 -58.912 1.00 38.94 120 SER A N 1
ATOM 962 C CA . SER A 1 120 ? 27.966 -11.840 -58.975 1.00 38.94 120 SER A CA 1
ATOM 963 C C . SER A 1 120 ? 27.391 -13.275 -58.815 1.00 38.94 120 SER A C 1
ATOM 965 O O . SER A 1 120 ? 28.128 -14.240 -58.983 1.00 38.94 120 SER A O 1
ATOM 967 N N . SER A 1 121 ? 26.106 -13.527 -58.500 1.00 33.25 121 SER A N 1
ATOM 968 C CA . SER A 1 121 ? 24.894 -13.049 -59.210 1.00 33.25 121 SER A CA 1
ATOM 969 C C . SER A 1 121 ? 23.564 -13.309 -58.460 1.00 33.25 121 SER A C 1
ATOM 971 O O . SER A 1 121 ? 23.473 -14.202 -57.626 1.00 33.25 121 SER A O 1
ATOM 973 N N . LEU A 1 122 ? 22.514 -12.569 -58.844 1.00 44.62 122 LEU A N 1
ATOM 974 C CA . LEU A 1 122 ? 21.065 -12.811 -58.622 1.00 44.62 122 LEU A CA 1
ATOM 975 C C . LEU A 1 122 ? 20.414 -13.215 -59.975 1.00 44.62 122 LEU A C 1
ATOM 977 O O . LEU A 1 122 ? 21.090 -13.033 -60.993 1.00 44.62 122 LEU A O 1
ATOM 981 N N . PRO A 1 123 ? 19.105 -13.550 -60.093 1.00 59.78 123 PRO A N 1
ATOM 982 C CA . PRO A 1 123 ? 18.120 -14.204 -59.201 1.00 59.78 123 PRO A CA 1
ATOM 983 C C . PRO A 1 123 ? 17.697 -15.561 -59.881 1.00 59.78 123 PRO A C 1
ATOM 985 O O . PRO A 1 123 ? 18.607 -16.168 -60.448 1.00 59.78 123 PRO A O 1
ATOM 988 N N . PRO A 1 124 ? 16.433 -16.072 -59.972 1.00 51.78 124 PRO A N 1
ATOM 989 C CA . PRO A 1 124 ? 15.167 -15.860 -59.239 1.00 51.78 124 PRO A CA 1
ATOM 990 C C . PRO A 1 124 ? 14.432 -17.177 -58.818 1.00 51.78 124 PRO A C 1
ATOM 992 O O . PRO A 1 124 ? 15.000 -18.261 -58.845 1.00 51.78 124 PRO A O 1
ATOM 995 N N . ASP A 1 125 ? 13.152 -17.035 -58.442 1.00 35.47 125 ASP A N 1
ATOM 996 C CA . ASP A 1 125 ? 11.992 -17.953 -58.537 1.00 35.47 125 ASP A CA 1
ATOM 997 C C . ASP A 1 125 ? 12.084 -19.453 -58.173 1.00 35.47 125 ASP A C 1
ATOM 999 O O . ASP A 1 125 ? 12.676 -20.262 -58.883 1.00 35.47 125 ASP A O 1
ATOM 1003 N N . THR A 1 126 ? 11.228 -19.886 -57.232 1.00 39.47 126 THR A N 1
ATOM 1004 C CA . THR A 1 126 ? 9.943 -20.549 -57.581 1.00 39.47 126 THR A CA 1
ATOM 1005 C C . THR A 1 126 ? 9.020 -20.716 -56.359 1.00 39.47 126 THR A C 1
ATOM 1007 O O . THR A 1 126 ? 9.456 -20.925 -55.233 1.00 39.47 126 THR A O 1
ATOM 1010 N N . ALA A 1 127 ? 7.721 -20.587 -56.630 1.00 34.38 127 ALA A N 1
ATOM 1011 C CA . ALA A 1 127 ? 6.558 -20.566 -55.745 1.00 34.38 127 ALA A CA 1
ATOM 1012 C C . ALA A 1 127 ? 6.307 -21.767 -54.799 1.00 34.38 127 ALA A C 1
ATOM 1014 O O . ALA A 1 127 ? 6.775 -22.881 -55.015 1.00 34.38 127 ALA A O 1
ATOM 1015 N N . GLY A 1 128 ? 5.393 -21.535 -53.842 1.00 34.72 128 GLY A N 1
ATOM 1016 C CA . GLY A 1 128 ? 4.667 -22.551 -53.064 1.00 34.72 128 GLY A CA 1
ATOM 1017 C C . GLY A 1 128 ? 4.823 -22.368 -51.545 1.00 34.72 128 GLY A C 1
ATOM 1018 O O . GLY A 1 128 ? 5.936 -22.245 -51.060 1.00 34.72 128 GLY A O 1
ATOM 1019 N N . GLY A 1 129 ? 3.778 -22.333 -50.713 1.00 31.48 129 GLY A N 1
ATOM 1020 C CA . GLY A 1 129 ? 2.339 -22.397 -50.986 1.00 31.48 129 GLY A CA 1
ATOM 1021 C C . GLY A 1 129 ? 1.591 -23.157 -49.883 1.00 31.48 129 GLY A C 1
ATOM 1022 O O . GLY A 1 129 ? 1.758 -24.365 -49.783 1.00 31.48 129 GLY A O 1
ATOM 1023 N N . ALA A 1 130 ? 0.715 -22.460 -49.139 1.00 33.66 130 ALA A N 1
ATOM 1024 C CA . ALA A 1 130 ? -0.227 -23.016 -48.145 1.00 33.66 130 ALA A CA 1
ATOM 1025 C C . ALA A 1 130 ? 0.437 -23.738 -46.926 1.00 33.66 130 ALA A C 1
ATOM 1027 O O . ALA A 1 130 ? 1.637 -23.971 -46.919 1.00 33.66 130 ALA A O 1
ATOM 1028 N N . THR A 1 131 ? -0.222 -24.060 -45.802 1.00 39.44 131 THR A N 1
ATOM 1029 C CA . THR A 1 131 ? -1.626 -23.894 -45.362 1.00 39.44 131 THR A CA 1
ATOM 1030 C C . THR A 1 131 ? -1.660 -23.617 -43.845 1.00 39.44 131 THR A C 1
ATOM 1032 O O . THR A 1 131 ? -0.717 -23.951 -43.134 1.00 39.44 131 THR A O 1
ATOM 1035 N N . ALA A 1 132 ? -2.750 -23.044 -43.330 1.00 39.81 132 ALA A N 1
ATOM 1036 C CA . ALA A 1 132 ? -2.989 -22.866 -41.893 1.00 39.81 132 ALA A CA 1
ATOM 1037 C C . ALA A 1 132 ? -3.328 -24.179 -41.153 1.00 39.81 132 ALA A C 1
ATOM 1039 O O . ALA A 1 132 ? -3.989 -25.038 -41.733 1.00 39.81 132 ALA A O 1
ATOM 1040 N N . VAL A 1 133 ? -3.034 -24.255 -39.843 1.00 43.31 133 VAL A N 1
ATOM 1041 C CA . VAL A 1 133 ? -3.782 -25.097 -38.881 1.00 43.31 133 VAL A CA 1
ATOM 1042 C C . VAL A 1 133 ? -3.988 -24.363 -37.544 1.00 43.31 133 VAL A C 1
ATOM 1044 O O . VAL A 1 133 ? -3.057 -24.151 -36.781 1.00 43.31 133 VAL A O 1
ATOM 1047 N N . GLN A 1 134 ? -5.244 -23.959 -37.346 1.00 40.72 134 GLN A N 1
ATOM 1048 C CA . GLN A 1 134 ? -6.091 -23.915 -36.139 1.00 40.72 134 GLN A CA 1
ATOM 1049 C C . GLN A 1 134 ? -5.528 -23.760 -34.707 1.00 40.72 134 GLN A C 1
ATOM 1051 O O . GLN A 1 134 ? -4.545 -24.355 -34.283 1.00 40.72 134 GLN A O 1
ATOM 1056 N N . ALA A 1 135 ? -6.318 -23.026 -33.917 1.00 38.91 135 ALA A N 1
ATOM 1057 C CA . ALA A 1 135 ? -6.244 -22.932 -32.464 1.00 38.91 135 ALA A CA 1
ATOM 1058 C C . ALA A 1 135 ? -6.725 -24.211 -31.754 1.00 38.91 135 ALA A C 1
ATOM 1060 O O . ALA A 1 135 ? -7.519 -24.973 -32.306 1.00 38.91 135 ALA A O 1
ATOM 1061 N N . SER A 1 136 ? -6.361 -24.353 -30.477 1.00 39.75 136 SER A N 1
ATOM 1062 C CA . SER A 1 136 ? -7.106 -25.185 -29.532 1.00 39.75 136 SER A CA 1
ATOM 1063 C C . SER A 1 136 ? -7.377 -24.402 -28.250 1.00 39.75 136 SER A C 1
ATOM 1065 O O . SER A 1 136 ? -6.464 -23.861 -27.628 1.00 39.75 136 SER A O 1
ATOM 1067 N N . VAL A 1 137 ? -8.655 -24.313 -27.892 1.00 40.44 137 VAL A N 1
ATOM 1068 C CA . VAL A 1 137 ? -9.128 -23.801 -26.606 1.00 40.44 137 VAL A CA 1
ATOM 1069 C C . VAL A 1 137 ? -9.223 -24.966 -25.632 1.00 40.44 137 VAL A C 1
ATOM 1071 O O . VAL A 1 137 ? -9.821 -25.986 -25.960 1.00 40.44 137 VAL A O 1
ATOM 1074 N N . HIS A 1 138 ? -8.726 -24.788 -24.413 1.00 38.47 138 HIS A N 1
ATOM 1075 C CA . HIS A 1 138 ? -9.211 -25.568 -23.283 1.00 38.47 138 HIS A CA 1
ATOM 1076 C C . HIS A 1 138 ? -9.456 -24.639 -22.102 1.00 38.47 138 HIS A C 1
ATOM 1078 O O . HIS A 1 138 ? -8.540 -24.015 -21.570 1.00 38.47 138 HIS A O 1
ATOM 1084 N N . ALA A 1 139 ? -10.730 -24.517 -21.741 1.00 36.56 139 ALA A N 1
ATOM 1085 C CA . ALA A 1 139 ? -11.127 -24.033 -20.436 1.00 36.56 139 ALA A CA 1
ATOM 1086 C C . ALA A 1 139 ? -11.167 -25.241 -19.502 1.00 36.56 139 ALA A C 1
ATOM 1088 O O . ALA A 1 139 ? -11.691 -26.288 -19.883 1.00 36.56 139 ALA A O 1
ATOM 1089 N N . GLU A 1 140 ? -10.677 -25.081 -18.280 1.00 37.56 140 GLU A N 1
ATOM 1090 C CA . GLU A 1 140 ? -10.942 -26.034 -17.213 1.00 37.56 140 GLU A CA 1
ATOM 1091 C C . GLU A 1 140 ? -11.256 -25.247 -15.944 1.00 37.56 140 GLU A C 1
ATOM 1093 O O . GLU A 1 140 ? -10.488 -24.393 -15.501 1.00 37.56 140 GLU A O 1
ATOM 1098 N N . ALA A 1 141 ? -12.471 -25.450 -15.442 1.00 40.75 141 ALA A N 1
ATOM 1099 C CA . ALA A 1 141 ? -13.016 -24.744 -14.298 1.00 40.75 141 ALA A CA 1
ATOM 1100 C C . ALA A 1 141 ? -13.097 -25.723 -13.129 1.00 40.75 141 ALA A C 1
ATOM 1102 O O . ALA A 1 141 ? -14.091 -26.431 -12.973 1.00 40.75 141 ALA A O 1
ATOM 1103 N N . GLU A 1 142 ? -12.057 -25.762 -12.300 1.00 41.66 142 GLU A N 1
ATOM 1104 C CA . GLU A 1 142 ? -12.091 -26.551 -11.073 1.00 41.66 142 GLU A CA 1
ATOM 1105 C C . GLU A 1 142 ? -12.777 -25.779 -9.944 1.00 41.66 142 GLU A C 1
ATOM 1107 O O . GLU A 1 142 ? -12.191 -24.944 -9.254 1.00 41.66 142 GLU A O 1
ATOM 1112 N N . ALA A 1 143 ? -14.048 -26.106 -9.721 1.00 45.28 143 ALA A N 1
ATOM 1113 C CA . ALA A 1 143 ? -14.740 -25.767 -8.489 1.00 45.28 143 ALA A CA 1
ATOM 1114 C C . ALA A 1 143 ? -14.226 -26.667 -7.352 1.00 45.28 143 ALA A C 1
ATOM 1116 O O . ALA A 1 143 ? -14.723 -27.774 -7.151 1.00 45.28 143 ALA A O 1
ATOM 1117 N N . HIS A 1 144 ? -13.233 -26.198 -6.595 1.00 42.72 144 HIS A N 1
ATOM 1118 C CA . HIS A 1 144 ? -12.817 -26.867 -5.362 1.00 42.72 144 HIS A CA 1
ATOM 1119 C C . HIS A 1 144 ? -13.689 -26.423 -4.183 1.00 42.72 144 HIS A C 1
ATOM 1121 O O . HIS A 1 144 ? -13.781 -25.245 -3.837 1.00 42.72 144 HIS A O 1
ATOM 1127 N N . SER A 1 145 ? -14.376 -27.406 -3.602 1.00 40.88 145 SER A N 1
ATOM 1128 C CA . SER A 1 145 ? -15.386 -27.219 -2.562 1.00 40.88 145 SER A CA 1
ATOM 1129 C C . SER A 1 145 ? -14.765 -26.821 -1.223 1.00 40.88 145 SER A C 1
ATOM 1131 O O . SER A 1 145 ? -13.740 -27.365 -0.815 1.00 40.88 145 SER A O 1
ATOM 1133 N N . LEU A 1 146 ? -15.427 -25.909 -0.507 1.00 44.78 146 LEU A N 1
ATOM 1134 C CA . LEU A 1 146 ? -15.102 -25.597 0.885 1.00 44.78 146 LEU A CA 1
ATOM 1135 C C . LEU A 1 146 ? -15.428 -26.810 1.778 1.00 44.78 146 LEU A C 1
ATOM 1137 O O . LEU A 1 146 ? -16.545 -27.324 1.682 1.00 44.78 146 LEU A O 1
ATOM 1141 N N .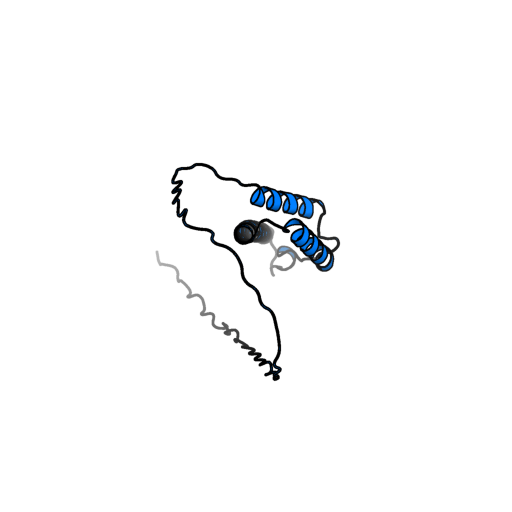 PRO A 1 147 ? -14.525 -27.248 2.674 1.00 45.75 147 PRO A N 1
ATOM 1142 C CA . PRO A 1 147 ? -14.888 -28.189 3.722 1.00 45.75 147 PRO A CA 1
ATOM 1143 C C . PRO A 1 147 ? -15.728 -27.487 4.798 1.00 45.75 147 PRO A C 1
ATOM 1145 O O . PRO A 1 147 ? -15.320 -26.477 5.374 1.00 45.75 147 PRO A O 1
ATOM 1148 N N . ASP A 1 148 ? -16.899 -28.056 5.074 1.00 42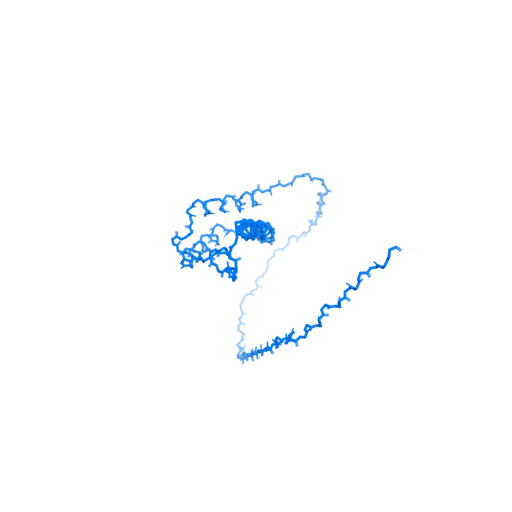.81 148 ASP A N 1
ATOM 1149 C CA . ASP A 1 148 ? -17.719 -27.737 6.241 1.00 42.81 148 ASP A CA 1
ATOM 1150 C C . ASP A 1 148 ? -16.953 -28.108 7.524 1.00 42.81 148 ASP A C 1
ATOM 1152 O O . ASP A 1 148 ? -16.464 -29.230 7.666 1.00 42.81 148 ASP A O 1
ATOM 1156 N N . LEU A 1 149 ? -16.834 -27.154 8.451 1.00 41.00 149 LEU A N 1
ATOM 1157 C CA . LEU A 1 149 ? -16.182 -27.327 9.753 1.00 41.00 149 LEU A CA 1
ATOM 1158 C C . LEU A 1 149 ? -17.159 -27.111 10.921 1.00 41.00 149 LEU A C 1
ATOM 1160 O O . LEU A 1 149 ? -16.791 -26.635 11.996 1.00 41.00 149 LEU A O 1
ATOM 1164 N N . SER A 1 150 ? -18.412 -27.532 10.743 1.00 49.69 150 SER A N 1
ATOM 1165 C CA . SER A 1 150 ? -19.364 -27.736 11.834 1.00 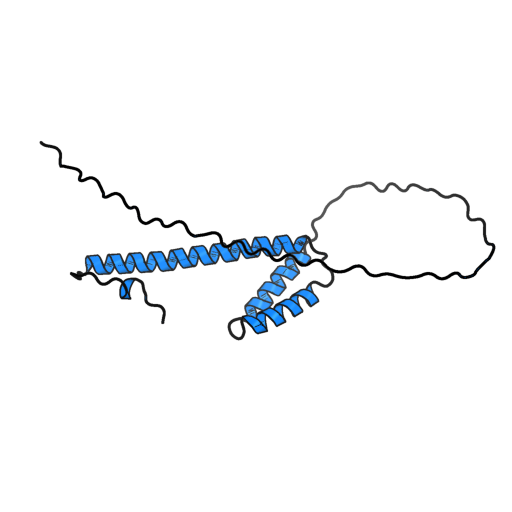49.69 150 SER A CA 1
ATOM 1166 C C . SER A 1 150 ? -19.057 -29.014 12.639 1.00 49.69 150 SER A C 1
ATOM 1168 O O . SER A 1 150 ? -19.801 -29.993 12.593 1.00 49.69 150 SER A O 1
ATOM 1170 N N . THR A 1 151 ? -17.979 -29.022 13.432 1.00 43.00 151 THR A N 1
ATOM 1171 C CA . THR A 1 151 ? -17.824 -29.952 14.574 1.00 43.00 151 THR A CA 1
ATOM 1172 C C . THR A 1 151 ? -16.962 -29.327 15.674 1.00 43.00 151 THR A C 1
ATOM 1174 O O . THR A 1 151 ? -15.740 -29.461 15.692 1.00 43.00 151 THR A O 1
ATOM 1177 N N . GLN A 1 152 ? -17.614 -28.662 16.628 1.00 43.09 152 GLN A N 1
ATOM 1178 C CA . GLN A 1 152 ? -17.002 -28.211 17.878 1.00 43.09 152 GLN A CA 1
ATOM 1179 C C . GLN A 1 152 ? -17.262 -29.257 18.979 1.00 43.09 152 GLN A C 1
ATOM 1181 O O . GLN A 1 152 ? -18.425 -29.473 19.319 1.00 43.09 152 GLN A O 1
ATOM 1186 N N . PRO A 1 153 ? -16.235 -29.886 19.580 1.00 46.66 153 PRO A N 1
ATOM 1187 C CA . PRO A 1 153 ? -16.401 -30.616 20.833 1.00 46.66 153 PRO A CA 1
ATOM 1188 C C . PRO A 1 153 ? -16.476 -29.640 22.021 1.00 46.66 153 PRO A C 1
ATOM 1190 O O . PRO A 1 153 ? -15.744 -28.649 22.077 1.00 46.66 153 PRO A O 1
ATOM 1193 N N . GLU A 1 154 ? -17.364 -29.919 22.975 1.00 53.19 154 GLU A N 1
ATOM 1194 C CA . GLU A 1 154 ? -17.570 -29.095 24.175 1.00 53.19 154 GLU A CA 1
ATOM 1195 C C . GLU A 1 154 ? -16.340 -29.045 25.107 1.00 53.19 154 GLU A C 1
ATOM 1197 O O . GLU A 1 154 ? -15.564 -30.006 25.179 1.00 53.19 154 GLU A O 1
ATOM 1202 N N . PRO A 1 155 ? -16.161 -27.952 25.878 1.00 52.09 155 PRO A N 1
ATOM 1203 C CA . PRO A 1 155 ? -15.123 -27.879 26.899 1.00 52.09 155 PRO A CA 1
ATOM 1204 C C . PRO A 1 155 ? -15.436 -28.830 28.062 1.00 52.09 155 PRO A C 1
ATOM 1206 O O . PRO A 1 155 ? -16.507 -28.774 28.665 1.00 52.09 155 PRO A O 1
ATOM 1209 N N . LYS A 1 156 ? -14.468 -29.675 28.434 1.00 50.50 156 LYS A N 1
ATOM 1210 C CA . LYS A 1 156 ? -14.582 -30.507 29.637 1.00 50.50 156 LYS A CA 1
ATOM 1211 C C . LYS A 1 156 ? -14.608 -29.627 30.887 1.00 50.50 156 LYS A C 1
ATOM 1213 O O . LYS A 1 156 ? -13.697 -28.833 31.108 1.00 50.50 156 LYS A O 1
ATOM 1218 N N . SER A 1 157 ? -15.637 -29.820 31.708 1.00 50.22 157 SER A N 1
ATOM 1219 C CA . SER A 1 157 ? -15.740 -29.248 33.049 1.00 50.22 157 SER A CA 1
ATOM 1220 C C . SER A 1 157 ? -14.566 -29.711 33.918 1.00 50.22 157 SER A C 1
ATOM 1222 O O . SER A 1 157 ? -14.381 -30.915 34.097 1.00 50.22 157 SER A O 1
ATOM 1224 N N . SER A 1 158 ? -13.803 -28.769 34.477 1.00 64.56 158 SER A N 1
ATOM 1225 C CA . SER A 1 158 ? -12.788 -29.051 35.499 1.00 64.56 158 SER A CA 1
ATOM 1226 C C . SER A 1 158 ? -13.371 -28.812 36.888 1.00 64.56 158 SER A C 1
ATOM 1228 O O . SER A 1 158 ? -13.666 -27.682 37.272 1.00 64.56 158 SER A O 1
ATOM 1230 N N . GLU A 1 159 ? -13.542 -29.907 37.616 1.00 68.38 159 GLU A N 1
ATOM 1231 C CA . GLU A 1 159 ? -14.004 -29.981 39.002 1.00 68.38 159 GLU A CA 1
ATOM 1232 C C . GLU A 1 159 ? -12.933 -29.430 39.978 1.00 68.38 159 GLU A C 1
ATOM 1234 O O . GLU A 1 159 ? -11.736 -29.556 39.695 1.00 68.38 159 GLU A O 1
ATOM 1239 N N . PRO A 1 160 ? -13.305 -28.782 41.101 1.00 66.25 160 PRO A N 1
ATOM 1240 C CA . PRO A 1 160 ? -12.335 -28.204 42.033 1.00 66.25 160 PRO A CA 1
ATOM 1241 C C . PRO A 1 160 ? -11.684 -29.264 42.937 1.00 66.25 160 PRO A C 1
ATOM 1243 O O . PRO A 1 160 ? -12.335 -30.209 43.379 1.00 66.25 160 PRO A O 1
ATOM 1246 N N . LEU A 1 161 ? -10.402 -29.070 43.267 1.00 60.22 161 LEU A N 1
ATOM 1247 C CA . LEU A 1 161 ? -9.688 -29.921 44.225 1.00 60.22 161 LEU A CA 1
ATOM 1248 C C . LEU A 1 161 ? -10.209 -29.738 45.673 1.00 60.22 161 LEU A C 1
ATOM 1250 O O . LEU A 1 161 ? -10.499 -28.605 46.070 1.00 60.22 161 LEU A O 1
ATOM 1254 N N . PRO A 1 162 ? -10.293 -30.827 46.467 1.00 68.19 162 PRO A N 1
ATOM 1255 C CA . PRO A 1 162 ? -10.592 -30.797 47.905 1.00 68.19 162 PRO A CA 1
ATOM 1256 C C . PRO A 1 162 ? -9.373 -30.318 48.742 1.00 68.19 162 PRO A C 1
ATOM 1258 O O . PRO A 1 162 ? -8.294 -30.147 48.169 1.00 68.19 162 PRO A O 1
ATOM 1261 N N . PRO A 1 163 ? -9.547 -30.036 50.056 1.00 66.69 163 PRO A N 1
ATOM 1262 C CA . PRO A 1 163 ? -8.678 -29.129 50.823 1.00 66.69 163 PRO A CA 1
ATOM 1263 C C . PRO A 1 163 ? -7.366 -29.733 51.348 1.00 66.69 163 PRO A C 1
ATOM 1265 O O . PRO A 1 163 ? -7.312 -30.966 51.555 1.00 66.69 163 PRO A O 1
#

Organism: Silurus meridionalis (NCBI:txid175797)

pLDDT: mean 71.43, std 23.69, range [31.48, 97.5]

Foldseek 3Di:
DDDQQLRVDDDPDDDPVVSVVSVVVSVVVVVVVVVVVVVVVVVVVVVVLVVLVVDDPPCVVVVLVVVVVVCCVVVPPVDDPVNSVVVVVSSVVSSVDDDDDDDDDDDDDDPDDDDDDDDDDDDDDDDDDDDDDDDDDDDDDDPDDDDDPPDDDDDDDDDDDDD

Sequence (163 aa):
MEKNLSEVIKPALPNPTTQALIEGNAKNWAYTTMLILKNHYEDTLVEEVTKLQHYPSRGWEECFNTAVLWAKRGIGKRLRYKSIQDAHTLIRDKYKIPTPTADVEEVREEAETQSVPAASSLPPDTAGGATAVQASVHAEAEAHSLPDLSTQPEPKSSEPLPP

Radius of gyration: 33.71 Å; chains: 1; bounding box: 71×44×110 Å